Protein AF-A0AAQ3WD43-F1 (afdb_monomer)

Organism: NCBI:txid547442

Radius of gyration: 18.16 Å; Cα contacts (8 Å, |Δi|>4): 98; chains: 1; bounding box: 43×36×45 Å

Foldseek 3Di:
DWADPPCVVLVVVLVVCPVPDDPVSVVSVVVVVVVCVVPVPDTQDADPPDAADAAEDDPDPDVVPPPPPPRHHDDDDDDDDDPDDDPDPLRVSLVSQVVSVVVVVVVCVVVVHDDDDHDYDDPDPSNVVVVVDPPCVVVPPDDD

Structure (mmCIF, N/CA/C/O backbone):
data_AF-A0AAQ3WD43-F1
#
_entry.id   AF-A0AAQ3WD43-F1
#
loop_
_atom_site.group_PDB
_atom_site.id
_atom_site.type_symbol
_atom_site.label_atom_id
_atom_site.label_alt_id
_atom_site.label_comp_id
_atom_site.label_asym_id
_atom_site.label_entity_id
_atom_site.label_seq_id
_atom_site.pdbx_PDB_ins_code
_atom_site.Cartn_x
_atom_site.Cartn_y
_atom_site.Cartn_z
_atom_site.occupancy
_atom_site.B_iso_or_equiv
_atom_site.auth_seq_id
_atom_site.auth_comp_id
_atom_site.auth_asym_id
_atom_site.auth_atom_id
_atom_site.pdbx_PDB_model_num
ATOM 1 N N . MET A 1 1 ? -14.811 5.129 -11.386 1.00 48.34 1 MET A N 1
ATOM 2 C CA . MET A 1 1 ? -14.641 4.348 -10.138 1.00 48.34 1 MET A CA 1
ATOM 3 C C . MET A 1 1 ? -13.398 4.881 -9.442 1.00 48.34 1 MET A C 1
ATOM 5 O O . MET A 1 1 ? -12.431 5.139 -10.147 1.00 48.34 1 MET A O 1
ATOM 9 N N . ALA A 1 2 ? -13.436 5.137 -8.132 1.00 58.06 2 ALA A N 1
ATOM 10 C CA . ALA A 1 2 ? -12.303 5.700 -7.394 1.00 58.06 2 ALA A CA 1
ATOM 11 C C . ALA A 1 2 ? -11.869 4.747 -6.273 1.00 58.06 2 ALA A C 1
ATOM 13 O O . ALA A 1 2 ? -12.718 4.188 -5.577 1.00 58.06 2 ALA A O 1
ATOM 14 N N . THR A 1 3 ? -10.563 4.545 -6.104 1.00 72.38 3 THR A N 1
ATOM 15 C CA . THR A 1 3 ? -10.002 3.697 -5.039 1.00 72.38 3 THR A CA 1
ATOM 16 C C . THR A 1 3 ? -9.426 4.561 -3.916 1.00 72.38 3 THR A C 1
ATOM 18 O O . THR A 1 3 ? -8.701 5.520 -4.175 1.00 72.38 3 THR A O 1
ATOM 21 N N . ARG A 1 4 ? -9.737 4.211 -2.661 1.00 78.81 4 ARG A N 1
ATOM 22 C CA . ARG A 1 4 ? -9.308 4.916 -1.438 1.00 78.81 4 ARG A CA 1
ATOM 23 C C . ARG A 1 4 ? -8.124 4.231 -0.758 1.00 78.81 4 ARG A C 1
ATOM 25 O O . ARG A 1 4 ? -8.286 3.550 0.255 1.00 78.81 4 ARG A O 1
ATOM 32 N N . THR A 1 5 ? -6.935 4.377 -1.336 1.00 76.12 5 THR A N 1
ATOM 33 C CA . THR A 1 5 ? -5.702 3.738 -0.833 1.00 76.12 5 THR A CA 1
ATOM 34 C C . THR A 1 5 ? -5.276 4.250 0.549 1.00 76.12 5 THR A C 1
ATOM 36 O O . THR A 1 5 ? -4.642 3.532 1.313 1.00 76.12 5 THR A O 1
ATOM 39 N N . ASP A 1 6 ? -5.667 5.473 0.897 1.00 79.38 6 ASP A N 1
ATOM 40 C CA . ASP A 1 6 ? -5.385 6.179 2.150 1.00 79.38 6 ASP A CA 1
ATOM 41 C C . ASP A 1 6 ? -5.979 5.508 3.404 1.00 79.38 6 ASP A C 1
ATOM 43 O O . ASP A 1 6 ? -5.342 5.493 4.455 1.00 79.38 6 ASP A O 1
ATOM 47 N N . ILE A 1 7 ? -7.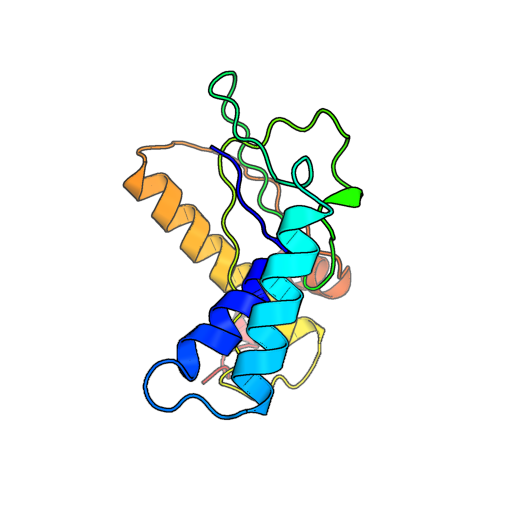162 4.893 3.301 1.00 86.38 7 ILE A N 1
ATOM 48 C CA . ILE A 1 7 ? -7.825 4.203 4.431 1.00 86.38 7 ILE A CA 1
ATOM 49 C C . ILE A 1 7 ? -7.781 2.685 4.328 1.00 86.38 7 ILE A C 1
ATOM 51 O O . ILE A 1 7 ? -8.229 1.973 5.226 1.00 86.38 7 ILE A O 1
ATOM 55 N N . GLN A 1 8 ? -7.289 2.160 3.218 1.00 82.88 8 GLN A N 1
ATOM 56 C CA . GLN A 1 8 ? -7.545 0.780 2.853 1.00 82.88 8 GLN A CA 1
ATOM 57 C C . GLN A 1 8 ? -6.764 -0.218 3.726 1.00 82.88 8 GLN A C 1
ATOM 59 O O . GLN A 1 8 ? -7.283 -1.295 4.005 1.00 82.88 8 GLN A O 1
ATOM 64 N N . PHE A 1 9 ? -5.622 0.164 4.314 1.00 82.75 9 PHE A N 1
ATOM 65 C CA . PHE A 1 9 ? -5.025 -0.604 5.420 1.00 82.75 9 PHE A CA 1
ATOM 66 C C . PHE A 1 9 ? -5.944 -0.670 6.651 1.00 82.75 9 PHE A C 1
ATOM 68 O O . PHE A 1 9 ? -6.181 -1.754 7.183 1.00 82.75 9 PHE A O 1
ATOM 75 N N . ALA A 1 10 ? -6.489 0.470 7.091 1.00 87.06 10 ALA A N 1
ATOM 76 C CA . ALA A 1 10 ? -7.364 0.539 8.261 1.00 87.06 10 ALA A CA 1
ATOM 77 C C . ALA A 1 10 ? -8.653 -0.274 8.052 1.00 87.06 10 ALA A C 1
ATOM 79 O O . ALA A 1 10 ? -9.076 -1.001 8.952 1.00 87.06 10 ALA A O 1
ATOM 80 N N . VAL A 1 11 ? -9.230 -0.217 6.848 1.00 88.81 11 VAL A N 1
ATOM 81 C CA . VAL A 1 11 ? -10.390 -1.027 6.449 1.00 88.81 11 VAL A CA 1
ATOM 82 C C . VAL A 1 11 ? -10.049 -2.518 6.476 1.00 88.81 11 VAL A C 1
ATOM 84 O O . VAL A 1 11 ? -10.748 -3.283 7.140 1.00 88.81 11 VAL A O 1
ATOM 87 N N . CYS A 1 12 ? -8.955 -2.939 5.829 1.00 86.12 12 CYS A N 1
ATOM 88 C CA . CYS A 1 12 ? -8.528 -4.342 5.834 1.00 86.12 12 CYS A CA 1
ATOM 89 C C . CYS A 1 12 ? -8.229 -4.853 7.248 1.00 86.12 12 CYS A C 1
ATOM 91 O O . CYS A 1 12 ? -8.547 -5.997 7.567 1.00 86.12 12 CYS A O 1
ATOM 93 N N . LEU A 1 13 ? -7.633 -4.023 8.107 1.00 87.06 13 LEU A N 1
ATOM 94 C CA . LEU A 1 13 ? -7.366 -4.380 9.495 1.00 87.06 13 LEU A CA 1
ATOM 95 C C . LEU A 1 13 ? -8.669 -4.570 10.278 1.00 87.06 13 LEU A C 1
ATOM 97 O O . LEU A 1 13 ? -8.796 -5.564 10.987 1.00 87.06 13 LEU A O 1
ATOM 101 N N . CYS A 1 14 ? -9.640 -3.665 10.128 1.00 88.69 14 CYS A N 1
ATOM 102 C CA . CYS A 1 14 ? -10.942 -3.783 10.788 1.00 88.69 14 CYS A CA 1
ATOM 103 C C . CYS A 1 14 ? -11.722 -5.015 10.307 1.00 88.69 14 CYS A C 1
ATOM 105 O O . CYS A 1 14 ? -12.324 -5.706 11.127 1.00 88.69 14 CYS A O 1
ATOM 107 N N . ALA A 1 15 ? -11.656 -5.336 9.010 1.00 87.31 15 ALA A N 1
ATOM 108 C CA . ALA A 1 15 ? -12.332 -6.496 8.425 1.00 87.31 15 ALA A CA 1
ATOM 109 C C . ALA A 1 15 ? -11.896 -7.830 9.059 1.00 87.31 15 ALA A C 1
ATOM 111 O O . ALA A 1 15 ? -12.712 -8.734 9.215 1.00 87.31 15 ALA A O 1
ATOM 112 N N . ARG A 1 16 ? -10.640 -7.944 9.520 1.00 88.19 16 ARG A N 1
ATOM 113 C CA . ARG A 1 16 ? -10.149 -9.148 10.224 1.00 88.19 16 ARG A CA 1
ATOM 114 C C . ARG A 1 16 ? -10.903 -9.441 11.521 1.00 88.19 16 ARG A C 1
ATOM 116 O O . ARG A 1 16 ? -10.937 -10.586 11.954 1.00 88.19 16 ARG A O 1
ATOM 123 N N . TYR A 1 17 ? -11.505 -8.423 12.131 1.00 85.56 17 TYR A N 1
ATOM 124 C CA . TYR A 1 17 ? -12.240 -8.538 13.389 1.00 85.56 17 TYR A CA 1
ATOM 125 C C . TYR A 1 17 ? -13.761 -8.564 13.187 1.00 85.56 17 TYR A C 1
ATOM 127 O O . TYR A 1 17 ? -14.497 -8.454 14.163 1.00 85.56 17 TYR A O 1
ATOM 135 N N . GLN A 1 18 ? -14.247 -8.737 11.951 1.00 82.25 18 GLN A N 1
ATOM 136 C CA . GLN A 1 18 ? -15.681 -8.761 11.638 1.00 82.25 18 GLN A CA 1
ATOM 137 C C . GLN A 1 18 ? -16.438 -9.866 12.393 1.00 82.25 18 GLN A C 1
ATOM 139 O O . GLN A 1 18 ? -17.573 -9.648 12.804 1.00 82.25 18 GLN A O 1
ATOM 144 N N . ALA A 1 19 ? -15.803 -11.021 12.624 1.00 82.38 19 ALA A N 1
ATOM 145 C CA . ALA A 1 19 ? -16.407 -12.135 13.360 1.00 82.38 19 ALA A CA 1
ATOM 146 C C . ALA A 1 19 ? -16.521 -11.886 14.879 1.00 82.38 19 ALA A C 1
ATOM 148 O O . ALA A 1 19 ? -17.342 -12.510 15.541 1.00 82.38 19 ALA A O 1
ATOM 149 N N . SER A 1 20 ? -15.708 -10.985 15.443 1.00 83.06 20 SER A N 1
ATOM 150 C CA . SER A 1 20 ? -15.694 -10.673 16.878 1.00 83.06 20 SER A CA 1
ATOM 151 C C . SER A 1 20 ? -15.304 -9.209 17.103 1.00 83.06 20 SER A C 1
ATOM 153 O O . SER A 1 20 ? -14.182 -8.885 17.512 1.00 83.06 20 SER A O 1
ATOM 155 N N . LEU A 1 21 ? -16.251 -8.311 16.841 1.00 79.94 21 LEU A N 1
ATOM 156 C CA . LEU A 1 21 ? -16.071 -6.869 16.989 1.00 79.94 21 LEU A CA 1
ATOM 157 C C . LEU A 1 21 ? -15.962 -6.469 18.469 1.00 79.94 21 LEU A C 1
ATOM 159 O O . LEU A 1 21 ? -16.889 -6.638 19.254 1.00 79.94 21 LEU A O 1
ATOM 163 N N . LYS A 1 22 ? -14.825 -5.876 18.838 1.00 88.31 22 LYS A N 1
ATOM 164 C CA . LYS A 1 22 ? -14.611 -5.217 20.136 1.00 88.31 22 LYS A CA 1
ATOM 165 C C . LYS A 1 22 ? -15.004 -3.741 20.055 1.00 88.31 22 LYS A C 1
ATOM 167 O O . LYS A 1 22 ? -15.027 -3.147 18.975 1.00 88.31 22 LYS A O 1
ATOM 172 N N . THR A 1 23 ? -15.236 -3.119 21.209 1.00 86.62 23 THR A N 1
ATOM 173 C CA . THR A 1 23 ? -15.551 -1.682 21.319 1.00 86.62 23 THR A CA 1
ATOM 174 C C . THR A 1 23 ? -14.502 -0.789 20.647 1.00 86.62 23 THR A C 1
ATOM 176 O O . THR A 1 23 ? -14.866 0.185 19.987 1.00 86.62 23 THR A O 1
ATOM 179 N N . SER A 1 24 ? -13.219 -1.157 20.722 1.00 88.38 24 SER A N 1
ATOM 180 C CA . SER A 1 24 ? -12.118 -0.470 20.032 1.00 88.38 24 SER A CA 1
ATOM 181 C C . SER A 1 24 ? -12.239 -0.525 18.502 1.00 88.38 24 SER A C 1
ATOM 183 O O . SER A 1 24 ? -12.085 0.496 17.834 1.00 88.38 24 SER A O 1
ATOM 185 N N . HIS A 1 25 ? -12.589 -1.681 17.929 1.00 88.69 25 HIS A N 1
ATOM 186 C CA . HIS A 1 25 ? -12.801 -1.829 16.483 1.00 88.69 25 HIS A CA 1
ATOM 187 C C . HIS A 1 25 ? -14.009 -1.015 16.006 1.00 88.69 25 HIS A C 1
ATOM 189 O O . HIS A 1 25 ? -13.939 -0.353 14.973 1.00 88.69 25 HIS A O 1
ATOM 195 N N . TYR A 1 26 ? -15.089 -0.976 16.792 1.00 87.50 26 TYR A N 1
ATOM 196 C CA . TYR A 1 26 ? -16.255 -0.144 16.484 1.00 87.50 26 TYR A CA 1
ATOM 197 C C . TYR A 1 26 ? -15.923 1.358 16.463 1.00 87.50 26 TYR A C 1
ATOM 199 O O . TYR A 1 26 ? -16.403 2.100 15.603 1.00 87.50 26 TYR A O 1
ATOM 207 N N . GLN A 1 27 ? -15.077 1.826 17.384 1.00 92.19 27 GLN A N 1
ATOM 208 C CA . GLN A 1 27 ? -14.587 3.207 17.372 1.00 92.19 27 GLN A CA 1
ATOM 209 C C . GLN A 1 27 ? -13.725 3.500 16.137 1.00 92.19 27 GLN A C 1
ATOM 211 O O . GLN A 1 27 ? -13.928 4.535 15.500 1.00 92.19 27 GLN A O 1
ATOM 216 N N . ALA A 1 28 ? -12.833 2.579 15.756 1.00 91.38 28 ALA A N 1
ATOM 217 C CA . ALA A 1 28 ? -12.015 2.710 14.551 1.00 91.38 28 ALA A CA 1
ATOM 218 C C . ALA A 1 28 ? -12.877 2.805 13.279 1.00 91.38 28 ALA A C 1
ATOM 220 O O . ALA A 1 28 ? -12.685 3.708 12.468 1.00 91.38 28 ALA A O 1
ATOM 221 N N . VAL A 1 29 ? -13.896 1.951 13.145 1.00 91.94 29 VAL A N 1
ATOM 222 C CA . VAL A 1 29 ? -14.838 1.986 12.013 1.00 91.94 29 VAL A CA 1
ATOM 223 C C . VAL A 1 29 ? -15.609 3.310 11.962 1.00 91.94 29 VAL A C 1
ATOM 225 O O . VAL A 1 29 ? -15.721 3.922 10.901 1.00 91.94 29 VAL A O 1
ATOM 228 N N . LYS A 1 30 ? -16.080 3.822 13.108 1.00 93.88 30 LYS A N 1
ATOM 229 C CA . LYS A 1 30 ? -16.714 5.152 13.169 1.00 93.88 30 LYS A CA 1
ATOM 230 C C . LYS A 1 30 ? -15.769 6.267 12.726 1.00 93.88 30 LYS A C 1
ATOM 232 O O . LYS A 1 30 ? -16.215 7.212 12.076 1.00 93.88 30 LYS A O 1
ATOM 237 N N . HIS A 1 31 ? -14.487 6.167 13.063 1.00 94.25 31 HIS A N 1
ATOM 238 C CA . HIS A 1 31 ? -13.484 7.126 12.615 1.00 94.25 31 HIS A CA 1
ATOM 239 C C . HIS A 1 31 ? -13.301 7.076 11.091 1.00 94.25 31 HIS A C 1
ATOM 241 O O . HIS A 1 31 ? -13.342 8.124 10.451 1.00 94.25 31 HIS A O 1
ATOM 247 N N . ILE A 1 32 ? -13.223 5.874 10.503 1.00 93.25 32 ILE A N 1
ATOM 248 C CA . ILE A 1 32 ? -13.157 5.680 9.043 1.00 93.25 32 ILE A CA 1
ATOM 249 C C . ILE A 1 32 ? -14.367 6.331 8.354 1.00 93.25 32 ILE A C 1
ATOM 251 O O . ILE A 1 32 ? -14.193 7.090 7.404 1.00 93.25 32 ILE A O 1
ATOM 255 N N . PHE A 1 33 ? -15.588 6.115 8.856 1.00 92.81 33 PHE A N 1
ATOM 256 C CA . PHE A 1 33 ? -16.787 6.727 8.268 1.00 92.81 33 PHE A CA 1
ATOM 257 C C . PHE A 1 33 ? -16.813 8.255 8.380 1.00 92.81 33 PHE A C 1
ATOM 259 O O . PHE A 1 33 ? -17.190 8.934 7.425 1.00 92.81 33 PHE A O 1
ATOM 266 N N . ARG A 1 34 ? -16.399 8.822 9.521 1.00 95.38 34 ARG A N 1
ATOM 267 C CA . ARG A 1 34 ? -16.294 10.285 9.677 1.00 95.38 34 ARG A CA 1
ATOM 268 C C . ARG A 1 34 ? -15.271 10.875 8.716 1.00 95.38 34 ARG A C 1
ATOM 270 O O . ARG A 1 34 ? -15.540 11.902 8.104 1.00 95.38 34 ARG A O 1
ATOM 277 N N . TYR A 1 35 ? -14.134 10.206 8.570 1.00 92.88 35 TYR A N 1
ATOM 278 C CA . TYR A 1 35 ? -13.090 10.615 7.649 1.00 92.88 35 TYR A CA 1
ATOM 279 C C . TYR A 1 35 ? -13.573 10.578 6.192 1.00 92.88 35 TYR A C 1
ATOM 281 O O . TYR A 1 35 ? -13.403 11.562 5.476 1.00 92.88 35 TYR A O 1
ATOM 289 N N . LEU A 1 36 ? -14.270 9.512 5.778 1.00 90.31 36 LEU A N 1
ATOM 290 C CA . LEU A 1 36 ? -14.901 9.419 4.455 1.00 90.31 36 LEU A CA 1
ATOM 291 C C . LEU A 1 36 ? -15.898 10.556 4.205 1.00 90.31 36 LEU A C 1
ATOM 293 O O . LEU A 1 36 ? -15.865 11.173 3.144 1.00 90.31 36 LEU A O 1
ATOM 297 N N . LYS A 1 37 ? -16.739 10.881 5.197 1.00 91.81 37 LYS A N 1
ATOM 298 C CA . LYS A 1 37 ? -17.702 11.990 5.104 1.00 91.81 37 LYS A CA 1
ATOM 299 C C . LYS A 1 37 ? -17.016 13.343 4.880 1.00 91.81 37 LYS A C 1
ATOM 301 O O . LYS A 1 37 ? -17.572 14.192 4.194 1.00 91.81 37 LYS A O 1
ATOM 306 N N . PHE A 1 38 ? -15.839 13.547 5.469 1.00 91.75 38 PHE A N 1
ATOM 307 C CA . PHE A 1 38 ? -15.101 14.809 5.383 1.00 91.75 38 PHE A CA 1
ATOM 308 C C . PHE A 1 38 ? -14.150 14.883 4.177 1.00 91.75 38 PHE A C 1
ATOM 310 O O . PHE A 1 38 ? -13.659 15.957 3.852 1.00 91.75 38 PHE A O 1
ATOM 317 N N . THR A 1 39 ? -13.886 13.756 3.509 1.00 89.31 39 THR A N 1
ATOM 318 C CA . THR A 1 39 ? -12.953 13.666 2.373 1.00 89.31 39 THR A CA 1
ATOM 319 C C . THR A 1 39 ? -13.591 12.999 1.144 1.00 89.31 39 THR A C 1
ATOM 321 O O . THR A 1 39 ? -13.038 12.027 0.628 1.00 89.31 39 THR A O 1
ATOM 324 N N . PRO A 1 40 ? -14.753 13.468 0.650 1.00 83.12 40 PRO A N 1
ATOM 325 C CA . PRO A 1 40 ? -15.456 12.805 -0.453 1.00 83.12 40 PRO A CA 1
ATOM 326 C C . PRO A 1 40 ? -14.692 12.868 -1.784 1.00 83.12 40 PRO A C 1
ATOM 328 O O . PRO A 1 40 ? -14.815 11.961 -2.600 1.00 83.12 40 PRO A O 1
ATOM 331 N N . GLU A 1 41 ? -13.880 13.906 -1.989 1.00 82.06 41 GLU A N 1
ATOM 332 C CA . GLU A 1 41 ? -13.129 14.120 -3.235 1.00 82.06 41 GLU A CA 1
ATOM 333 C C . GLU A 1 41 ? -11.766 13.416 -3.258 1.00 82.06 41 GLU A C 1
ATOM 335 O O . GLU A 1 41 ? -11.129 13.303 -4.306 1.00 82.06 41 GLU A O 1
ATOM 340 N N . LEU A 1 42 ? -11.311 12.916 -2.106 1.00 77.06 42 LEU A N 1
ATOM 341 C CA . LEU A 1 42 ? -10.044 12.208 -2.015 1.00 77.06 42 LEU A CA 1
ATOM 342 C C . LEU A 1 42 ? -10.210 10.808 -2.611 1.00 77.06 42 LEU A C 1
ATOM 344 O O . LEU A 1 42 ? -11.078 10.054 -2.179 1.00 77.06 42 LEU A O 1
ATOM 348 N N . GLY A 1 43 ? -9.377 10.445 -3.582 1.00 70.69 43 GLY A N 1
ATOM 349 C CA . GLY A 1 43 ? -9.380 9.118 -4.191 1.00 70.69 43 GLY A CA 1
ATOM 350 C C . GLY A 1 43 ? -8.519 9.052 -5.447 1.00 70.69 43 GLY A C 1
ATOM 351 O O . GLY A 1 43 ? -8.230 10.068 -6.076 1.00 70.69 43 GLY A O 1
ATOM 352 N N . VAL A 1 44 ? -8.100 7.841 -5.810 1.00 68.50 44 VAL A N 1
ATOM 353 C CA . VAL A 1 44 ? -7.400 7.583 -7.071 1.00 68.50 44 VAL A CA 1
ATOM 354 C C . VAL A 1 44 ? -8.435 7.324 -8.158 1.00 68.50 44 VAL A C 1
ATOM 356 O O . VAL A 1 44 ? -9.224 6.385 -8.043 1.00 68.50 44 VAL A O 1
ATOM 359 N N . TRP A 1 45 ? -8.431 8.152 -9.200 1.00 67.81 45 TRP A N 1
ATOM 360 C CA . TRP A 1 45 ? -9.382 8.091 -10.309 1.00 67.81 45 TRP A CA 1
ATOM 361 C C . TRP A 1 45 ? -8.783 7.346 -11.504 1.00 67.81 45 TRP A C 1
ATOM 363 O O . TRP A 1 45 ? -7.725 7.724 -12.007 1.00 67.81 45 TRP A O 1
ATOM 373 N N . TYR A 1 46 ? -9.481 6.316 -11.984 1.00 60.12 46 TYR A N 1
ATOM 374 C CA . TYR A 1 46 ? -9.093 5.603 -13.205 1.00 60.12 46 TYR A CA 1
ATOM 375 C C . TYR A 1 46 ? -9.675 6.291 -14.440 1.00 60.12 46 TYR A C 1
ATOM 377 O O . TYR A 1 46 ? -10.865 6.606 -14.480 1.00 60.12 46 TYR A O 1
ATOM 385 N N . SER A 1 47 ? -8.840 6.480 -15.461 1.00 60.34 47 SER A N 1
ATOM 386 C CA . SER A 1 47 ? -9.234 7.002 -16.772 1.00 60.34 47 SER A CA 1
ATOM 387 C C . SER A 1 47 ? -9.124 5.907 -17.831 1.00 60.34 47 SER A C 1
ATOM 389 O O . SER A 1 47 ? -8.119 5.198 -17.869 1.00 60.34 47 SER A O 1
ATOM 391 N N . SER A 1 48 ? -10.128 5.800 -18.707 1.00 59.16 48 SER A N 1
ATOM 392 C CA . SER A 1 48 ? -10.130 4.872 -19.850 1.00 59.16 48 SER A CA 1
ATOM 393 C C . SER A 1 48 ? -9.206 5.316 -20.989 1.00 59.16 48 SER A C 1
ATOM 395 O O . SER A 1 48 ? -8.789 4.497 -21.803 1.00 59.16 48 SER A O 1
ATOM 397 N N . GLU A 1 49 ? -8.863 6.604 -21.051 1.00 54.25 49 GLU A N 1
ATOM 398 C CA . GLU A 1 49 ? -7.976 7.143 -22.082 1.00 54.25 49 GLU A CA 1
ATOM 399 C C . GLU A 1 49 ? -6.506 6.888 -21.736 1.00 54.25 49 GLU A C 1
ATOM 401 O O . GLU A 1 49 ? -5.987 7.457 -20.774 1.00 54.25 49 GLU A O 1
ATOM 406 N N . GLY A 1 50 ? -5.844 6.058 -22.549 1.00 54.56 50 GLY A N 1
ATOM 407 C CA . GLY A 1 50 ? -4.400 5.823 -22.515 1.00 54.56 50 GLY A CA 1
ATOM 408 C C . GLY A 1 50 ? -3.943 4.975 -21.329 1.00 54.56 50 GLY A C 1
ATOM 409 O O . GLY A 1 50 ? -3.698 5.491 -20.243 1.00 54.56 50 GLY A O 1
ATOM 410 N N . PHE A 1 51 ? -3.761 3.671 -21.550 1.00 52.25 51 PHE A N 1
ATOM 411 C CA . PHE A 1 51 ? -3.230 2.763 -20.535 1.00 52.25 51 PHE A CA 1
ATOM 412 C C . PHE A 1 51 ? -1.750 3.062 -20.251 1.00 52.25 51 PHE A C 1
ATOM 414 O O . PHE A 1 51 ? -0.873 2.711 -21.042 1.00 52.25 51 PHE A O 1
ATOM 421 N N . ARG A 1 52 ? -1.450 3.701 -19.115 1.00 54.75 52 ARG A N 1
ATOM 422 C CA . ARG A 1 52 ? -0.077 3.806 -18.591 1.00 54.75 52 ARG A CA 1
ATOM 423 C C . ARG A 1 52 ? 0.041 2.988 -17.314 1.00 54.75 52 ARG A C 1
ATOM 425 O O . ARG A 1 52 ? -0.474 3.366 -16.265 1.00 54.75 52 ARG A O 1
ATOM 432 N N . MET A 1 53 ? 0.747 1.866 -17.426 1.00 55.44 53 MET A N 1
ATOM 433 C CA . MET A 1 53 ? 1.129 1.032 -16.292 1.00 55.44 53 MET A CA 1
ATOM 434 C C . MET A 1 53 ? 2.321 1.684 -15.595 1.00 55.44 53 MET A C 1
ATOM 436 O O . MET A 1 53 ? 3.443 1.657 -16.103 1.00 55.44 53 MET A O 1
ATOM 440 N N . LEU A 1 54 ? 2.068 2.327 -14.458 1.00 55.44 54 LEU A N 1
ATOM 441 C CA . LEU A 1 54 ? 3.124 2.801 -13.576 1.00 55.44 54 LEU A CA 1
ATOM 442 C C . LEU A 1 54 ? 3.139 1.907 -12.343 1.00 55.44 54 LEU A C 1
ATOM 444 O O . LEU A 1 54 ? 2.229 1.968 -11.518 1.00 55.44 54 LEU A O 1
ATOM 448 N N . THR A 1 55 ? 4.177 1.088 -12.220 1.00 54.41 55 THR A N 1
ATOM 449 C CA . THR A 1 55 ? 4.351 0.219 -11.060 1.00 54.41 55 THR A CA 1
ATOM 450 C C . THR A 1 55 ? 5.150 0.971 -10.005 1.00 54.41 55 THR A C 1
ATOM 452 O O . THR A 1 55 ? 6.377 1.069 -10.071 1.00 54.41 55 THR A O 1
ATOM 455 N N . LEU A 1 56 ? 4.434 1.556 -9.047 1.00 54.66 56 LEU A N 1
ATOM 456 C CA . LEU A 1 56 ? 5.026 2.211 -7.886 1.00 54.66 56 LEU A CA 1
ATOM 457 C C . LEU A 1 56 ? 5.200 1.191 -6.764 1.00 54.66 56 LEU A C 1
ATOM 459 O O . LEU A 1 56 ? 4.220 0.709 -6.202 1.00 54.66 56 LEU A O 1
ATOM 463 N N . LEU A 1 57 ? 6.450 0.886 -6.429 1.00 53.72 57 LEU A N 1
ATOM 464 C CA . LEU A 1 57 ? 6.814 0.141 -5.235 1.00 53.72 57 LEU A CA 1
ATOM 465 C C . LEU A 1 57 ? 7.349 1.131 -4.216 1.00 53.72 57 LEU A C 1
ATOM 467 O O . LEU A 1 57 ? 8.490 1.567 -4.320 1.00 53.72 57 LEU A O 1
ATOM 471 N N . ALA A 1 58 ? 6.553 1.480 -3.214 1.00 48.16 58 ALA A N 1
ATOM 472 C CA . ALA A 1 58 ? 7.176 1.995 -2.007 1.00 48.16 58 ALA A CA 1
ATOM 473 C C . ALA A 1 58 ? 6.293 1.850 -0.781 1.00 48.16 58 ALA A C 1
ATOM 475 O O . ALA A 1 58 ? 5.113 2.214 -0.766 1.00 48.16 58 ALA A O 1
ATOM 476 N N . ALA A 1 59 ? 6.947 1.399 0.281 1.00 42.00 59 ALA A N 1
ATOM 477 C CA . ALA A 1 59 ? 6.535 1.562 1.658 1.00 42.00 59 ALA A CA 1
ATOM 478 C C . ALA A 1 59 ? 6.639 3.048 2.069 1.00 42.00 59 ALA A C 1
ATOM 480 O O . ALA A 1 59 ? 7.353 3.388 3.004 1.00 42.00 59 ALA A O 1
ATOM 481 N N . GLY A 1 60 ? 5.942 3.950 1.366 1.00 42.97 60 GLY A N 1
ATOM 482 C CA . GLY A 1 60 ? 5.950 5.376 1.713 1.00 42.97 60 GLY A CA 1
ATOM 483 C C . GLY A 1 60 ? 5.861 6.380 0.566 1.00 42.97 60 GLY A C 1
ATOM 484 O O . GLY A 1 60 ? 5.765 7.576 0.843 1.00 42.97 60 GLY A O 1
ATOM 485 N N . LEU A 1 61 ? 5.828 5.966 -0.708 1.00 42.44 61 LEU A N 1
ATOM 486 C CA . LEU A 1 61 ? 5.438 6.877 -1.793 1.00 42.44 61 LEU A CA 1
ATOM 487 C C . LEU A 1 61 ? 3.925 7.038 -1.755 1.00 42.44 61 LEU A C 1
ATOM 489 O O . LEU A 1 61 ? 3.165 6.391 -2.471 1.00 42.44 61 LEU A O 1
ATOM 493 N N . ILE A 1 62 ? 3.506 7.929 -0.863 1.00 41.91 62 ILE A N 1
ATOM 494 C CA . ILE A 1 62 ? 2.180 8.520 -0.862 1.00 41.91 62 ILE A CA 1
ATOM 495 C C . ILE A 1 62 ? 1.923 9.021 -2.287 1.00 41.91 62 ILE A C 1
ATOM 497 O O . ILE A 1 62 ? 2.788 9.666 -2.891 1.00 41.91 62 ILE A O 1
ATOM 501 N N . ALA A 1 63 ? 0.727 8.742 -2.805 1.00 44.72 63 ALA A N 1
ATOM 502 C CA . ALA A 1 63 ? 0.254 9.156 -4.127 1.00 44.72 63 ALA A CA 1
ATOM 503 C C . ALA A 1 63 ? 0.489 10.654 -4.449 1.00 44.72 63 ALA A C 1
ATOM 505 O O . ALA A 1 63 ? 0.463 11.049 -5.607 1.00 44.72 63 ALA A O 1
ATOM 506 N N . ASN A 1 64 ? 0.799 11.469 -3.438 1.00 41.03 64 ASN A N 1
ATOM 507 C CA . ASN A 1 64 ? 1.141 12.888 -3.498 1.00 41.03 64 ASN A CA 1
ATOM 508 C C . ASN A 1 64 ? 2.374 13.240 -4.353 1.00 41.03 64 ASN A C 1
ATOM 510 O O . ASN A 1 64 ? 2.540 14.409 -4.685 1.00 41.03 64 ASN A O 1
ATOM 514 N N . LYS A 1 65 ? 3.263 12.287 -4.684 1.00 44.16 65 LYS A N 1
ATOM 515 C CA . LYS A 1 65 ? 4.383 12.542 -5.619 1.00 44.16 65 LYS A CA 1
ATOM 516 C C . LYS A 1 65 ? 4.059 12.224 -7.078 1.00 44.16 65 LYS A C 1
ATOM 518 O O . LYS A 1 65 ? 4.887 12.495 -7.947 1.00 44.16 65 LYS A O 1
ATOM 523 N N . LEU A 1 66 ? 2.887 11.661 -7.368 1.00 49.84 66 LEU A N 1
ATOM 524 C CA . LEU A 1 66 ? 2.417 11.643 -8.744 1.00 49.84 66 LEU A CA 1
ATOM 525 C C . LEU A 1 66 ? 1.938 13.050 -9.107 1.00 49.84 66 LEU A C 1
ATOM 527 O O . LEU A 1 66 ? 1.260 13.681 -8.295 1.00 49.84 66 LEU A O 1
ATOM 531 N N . PRO A 1 67 ? 2.257 13.554 -10.310 1.00 42.16 67 PRO A N 1
ATOM 532 C CA . PRO A 1 67 ? 1.657 14.794 -10.767 1.00 42.16 67 PRO A CA 1
ATOM 533 C C . PRO A 1 67 ? 0.135 14.645 -10.715 1.00 42.16 67 PRO A C 1
ATOM 535 O O . PRO A 1 67 ? -0.396 13.587 -11.051 1.00 42.16 67 PRO A O 1
ATOM 538 N N . THR A 1 68 ? -0.567 15.712 -10.343 1.00 43.75 68 THR A N 1
ATOM 539 C CA . THR A 1 68 ? -2.036 15.795 -10.217 1.00 43.75 68 THR A CA 1
ATOM 540 C C . THR A 1 68 ? -2.785 15.385 -11.502 1.00 43.75 68 THR A C 1
ATOM 542 O O . THR A 1 68 ? -3.994 15.186 -11.488 1.00 43.75 68 THR A O 1
ATOM 545 N N . HIS A 1 69 ? -2.055 15.210 -12.611 1.00 42.25 69 HIS A N 1
ATOM 546 C CA . HIS A 1 69 ? -2.523 14.767 -13.926 1.00 42.25 69 HIS A CA 1
ATOM 547 C C . HIS A 1 69 ? -2.023 13.373 -14.351 1.00 42.25 69 HIS A C 1
ATOM 549 O O . HIS A 1 69 ? -2.207 12.981 -15.505 1.00 42.25 69 HIS A O 1
ATOM 555 N N . ALA A 1 70 ? -1.372 12.606 -13.472 1.00 44.56 70 ALA A N 1
ATOM 556 C CA . ALA A 1 70 ? -1.037 11.216 -13.756 1.00 44.56 70 ALA A CA 1
ATOM 557 C C . ALA A 1 70 ? -2.332 10.397 -13.816 1.00 44.56 70 ALA A C 1
ATOM 559 O O . ALA A 1 70 ? -2.858 9.947 -12.802 1.00 44.56 70 ALA A O 1
ATOM 560 N N . ARG A 1 71 ? -2.860 10.214 -15.028 1.00 48.50 71 ARG A N 1
ATOM 561 C CA . ARG A 1 71 ? -3.949 9.278 -15.317 1.00 48.50 71 ARG A CA 1
ATOM 562 C C . ARG A 1 71 ? -3.385 7.864 -15.158 1.00 48.50 71 ARG A C 1
ATOM 564 O O . ARG A 1 71 ? -2.692 7.375 -16.048 1.00 48.50 71 ARG A O 1
ATOM 571 N N . ILE A 1 72 ? -3.603 7.249 -13.994 1.00 53.91 72 ILE A N 1
ATOM 572 C CA . ILE A 1 72 ? -3.173 5.873 -13.718 1.00 53.91 72 ILE A CA 1
ATOM 573 C C . ILE A 1 72 ? -4.311 4.932 -14.108 1.00 53.91 72 ILE A C 1
ATOM 575 O O . ILE A 1 72 ? -5.431 5.059 -13.616 1.00 53.91 72 ILE A O 1
ATOM 579 N N . SER A 1 73 ? -4.035 3.998 -15.013 1.00 54.91 73 SER A N 1
ATOM 580 C CA . SER A 1 73 ? -5.062 3.107 -15.572 1.00 54.91 73 SER A CA 1
ATOM 581 C C . SER A 1 73 ? -5.137 1.760 -14.851 1.00 54.91 73 SER A C 1
ATOM 583 O O . SER A 1 73 ? -6.169 1.102 -14.904 1.00 54.91 73 SER A O 1
ATOM 585 N N . LEU A 1 74 ? -4.068 1.362 -14.151 1.00 60.91 74 LEU A N 1
ATOM 586 C CA . LEU A 1 74 ? -4.026 0.148 -13.338 1.00 60.91 74 LEU A CA 1
ATOM 587 C C . LEU A 1 74 ? -3.200 0.401 -12.077 1.00 60.91 74 LEU A C 1
ATOM 589 O O . LEU A 1 74 ? -2.010 0.702 -12.160 1.00 60.91 74 LEU A O 1
ATOM 593 N N . VAL A 1 75 ? -3.845 0.282 -10.918 1.00 62.66 75 VAL A N 1
ATOM 594 C CA . VAL A 1 75 ? -3.203 0.402 -9.607 1.00 62.66 75 VAL A CA 1
ATOM 595 C C . VAL A 1 75 ? -3.408 -0.908 -8.872 1.00 62.66 75 VAL A C 1
ATOM 597 O O . VAL A 1 75 ? -4.539 -1.334 -8.654 1.00 62.66 75 VAL A O 1
ATOM 600 N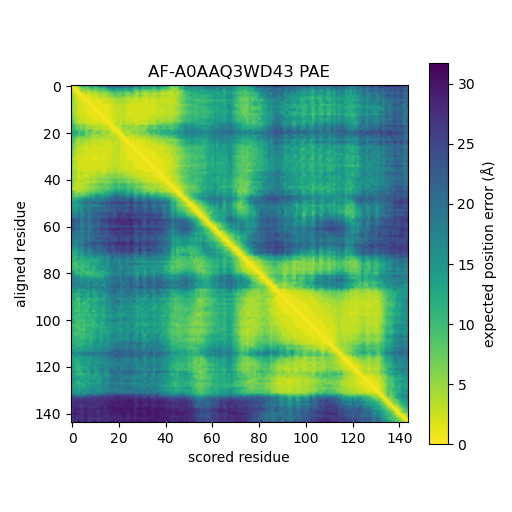 N . SER A 1 76 ? -2.303 -1.528 -8.477 1.00 66.75 76 SER A N 1
ATOM 601 C CA . SER A 1 76 ? -2.300 -2.650 -7.551 1.00 66.75 76 SER A CA 1
ATOM 602 C C . SER A 1 76 ? -1.466 -2.275 -6.341 1.00 66.75 76 SER A C 1
ATOM 604 O O . SER A 1 76 ? -0.380 -1.716 -6.484 1.00 66.75 76 SER A O 1
ATOM 606 N N . TRP A 1 77 ? -1.966 -2.586 -5.153 1.00 68.12 77 TRP A N 1
ATOM 607 C CA . TRP A 1 77 ? -1.208 -2.477 -3.917 1.00 68.12 77 TRP A CA 1
ATOM 608 C C . TRP A 1 77 ? -1.227 -3.844 -3.226 1.00 68.12 77 TRP A C 1
ATOM 610 O O . TRP A 1 77 ? -2.196 -4.602 -3.316 1.00 68.12 77 TRP A O 1
ATOM 620 N N . SER A 1 78 ? -0.185 -4.146 -2.462 1.00 65.50 78 SER A N 1
ATOM 621 C CA . SER A 1 78 ? -0.217 -5.236 -1.492 1.00 65.50 78 SER A CA 1
ATOM 622 C C . SER A 1 78 ? 0.502 -4.798 -0.220 1.00 65.50 78 SER A C 1
ATOM 624 O O . SER A 1 78 ? 1.497 -4.081 -0.260 1.00 65.50 78 SER A O 1
ATOM 626 N N . SER A 1 79 ? -0.046 -5.176 0.934 1.00 64.19 79 SER A N 1
ATOM 627 C CA . SER A 1 79 ? 0.599 -4.977 2.232 1.00 64.19 79 SER A CA 1
ATOM 628 C C . SER A 1 79 ? 0.626 -6.325 2.927 1.00 64.19 79 SER A C 1
ATOM 630 O O . SER A 1 79 ? -0.407 -6.840 3.364 1.00 64.19 79 SER A O 1
ATOM 632 N N . ARG A 1 80 ? 1.807 -6.940 2.957 1.00 64.19 80 ARG A N 1
ATOM 633 C CA . ARG A 1 80 ? 2.023 -8.260 3.543 1.00 64.19 80 ARG A CA 1
ATOM 634 C C . ARG A 1 80 ? 3.022 -8.124 4.681 1.00 64.19 80 ARG A C 1
ATOM 636 O O . ARG A 1 80 ? 4.065 -7.499 4.523 1.00 64.19 80 ARG A O 1
ATOM 643 N N . LYS A 1 81 ? 2.699 -8.716 5.833 1.00 63.88 81 LYS A N 1
ATOM 644 C CA . LYS A 1 81 ? 3.680 -8.901 6.905 1.00 63.88 81 LYS A CA 1
ATOM 645 C C . LYS A 1 81 ? 4.758 -9.846 6.369 1.00 63.88 81 LYS A C 1
ATOM 647 O O . LYS A 1 81 ? 4.403 -10.898 5.839 1.00 63.88 81 LYS A O 1
ATOM 652 N N . GLN A 1 82 ? 6.029 -9.460 6.460 1.00 60.50 82 GLN A N 1
ATOM 653 C CA . GLN A 1 82 ? 7.134 -10.321 6.036 1.00 60.50 82 GLN A CA 1
ATOM 654 C C . GLN A 1 82 ? 7.075 -11.643 6.812 1.00 60.50 82 GLN A C 1
ATOM 656 O O . GLN A 1 82 ? 6.882 -11.642 8.029 1.00 60.50 82 GLN A O 1
ATOM 661 N N . GLY A 1 83 ? 7.121 -12.753 6.071 1.00 57.78 83 GLY A N 1
ATOM 662 C CA . GLY A 1 83 ? 7.051 -14.109 6.623 1.00 57.78 83 GLY A CA 1
ATOM 663 C C . GLY A 1 83 ? 8.396 -14.608 7.144 1.00 57.78 83 G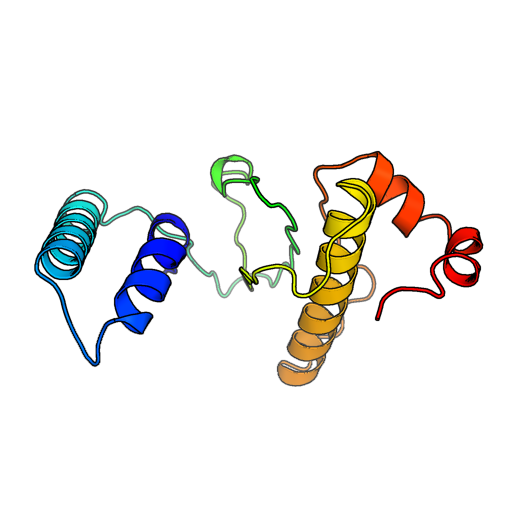LY A C 1
ATOM 664 O O . GLY A 1 83 ? 8.411 -15.411 8.070 1.00 57.78 83 GLY A O 1
ATOM 665 N N . CYS A 1 84 ? 9.497 -14.082 6.601 1.00 64.25 84 CYS A N 1
ATOM 666 C CA . CYS A 1 84 ? 10.856 -14.331 7.065 1.00 64.25 84 CYS A CA 1
ATOM 667 C C . CYS A 1 84 ? 11.442 -13.072 7.723 1.00 64.25 84 CYS A C 1
ATOM 669 O O . CYS A 1 84 ? 11.010 -11.943 7.461 1.00 64.25 84 CYS A O 1
ATOM 671 N N . VAL A 1 85 ? 12.419 -13.271 8.609 1.00 68.56 85 VAL A N 1
ATOM 672 C CA . VAL A 1 85 ? 13.204 -12.178 9.189 1.00 68.56 85 VAL A CA 1
ATOM 673 C C . VAL A 1 85 ? 14.231 -11.752 8.147 1.00 68.56 85 VAL A C 1
ATOM 675 O O . VAL A 1 85 ? 15.183 -12.479 7.889 1.00 68.56 85 VAL A O 1
ATOM 678 N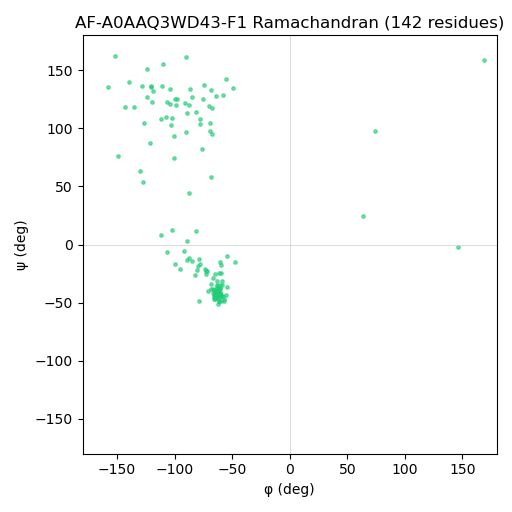 N . SER A 1 86 ? 14.031 -10.584 7.542 1.00 65.50 86 SER A N 1
ATOM 679 C CA . SER A 1 8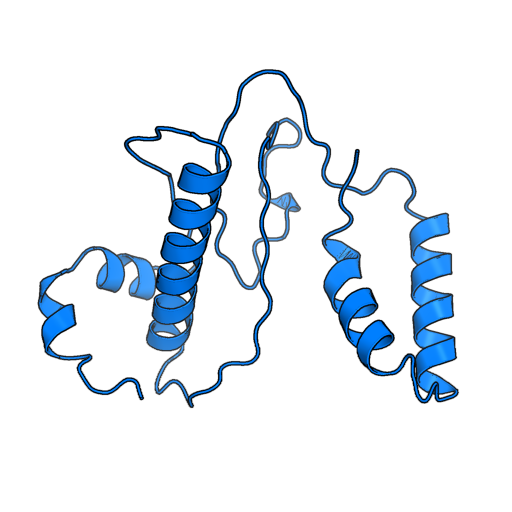6 ? 15.022 -9.997 6.643 1.00 65.50 86 SER A CA 1
ATOM 680 C C . SER A 1 86 ? 16.260 -9.566 7.430 1.00 65.50 86 SER A C 1
ATOM 682 O O . SER A 1 86 ? 16.131 -8.895 8.457 1.00 65.50 86 SER A O 1
ATOM 684 N N . LEU A 1 87 ? 17.458 -9.903 6.946 1.00 71.31 87 LEU A N 1
ATOM 685 C CA . LEU A 1 87 ? 18.720 -9.540 7.603 1.00 71.31 87 LEU A CA 1
ATOM 686 C C . LEU A 1 87 ? 19.112 -8.081 7.324 1.00 71.31 87 LEU A C 1
ATOM 688 O O . LEU A 1 87 ? 19.994 -7.530 7.982 1.00 71.31 87 LEU A O 1
ATOM 692 N N . SER A 1 88 ? 18.446 -7.432 6.363 1.00 77.19 88 SER A N 1
ATOM 693 C CA . SER A 1 88 ? 18.604 -6.005 6.071 1.00 77.19 88 SER A CA 1
ATOM 694 C C . SER A 1 88 ? 17.336 -5.380 5.481 1.00 77.19 88 SER A C 1
ATOM 696 O O . SER A 1 88 ? 16.465 -6.069 4.955 1.00 77.19 88 SER A O 1
ATOM 698 N N . THR A 1 89 ? 17.229 -4.052 5.509 1.00 76.75 89 THR A N 1
ATOM 699 C CA . THR A 1 89 ? 16.152 -3.322 4.811 1.00 76.75 89 THR A CA 1
ATOM 700 C C . THR A 1 89 ? 16.215 -3.510 3.294 1.00 76.75 89 THR A C 1
ATOM 702 O O . THR A 1 89 ? 15.184 -3.661 2.648 1.00 76.75 89 THR A O 1
ATOM 705 N N . THR A 1 90 ? 17.430 -3.589 2.743 1.00 79.06 90 THR A N 1
ATOM 706 C CA . THR A 1 90 ? 17.671 -3.782 1.303 1.00 79.06 90 THR A CA 1
ATOM 707 C C . THR A 1 90 ? 17.134 -5.131 0.818 1.00 79.06 90 THR A C 1
ATOM 709 O O . THR A 1 90 ? 16.506 -5.215 -0.232 1.00 79.06 90 THR A O 1
ATOM 712 N N . GLU A 1 91 ? 17.347 -6.198 1.588 1.00 76.88 91 GLU A N 1
ATOM 713 C CA . GLU A 1 91 ? 16.825 -7.534 1.273 1.00 76.88 91 GLU A CA 1
ATOM 714 C C . GLU A 1 91 ? 15.292 -7.573 1.341 1.00 76.88 91 GLU A C 1
ATOM 716 O O . GLU A 1 91 ? 14.633 -8.070 0.428 1.00 76.88 91 GLU A O 1
ATOM 721 N N . ALA A 1 92 ? 14.722 -6.960 2.378 1.00 78.81 92 ALA A N 1
ATOM 722 C CA . ALA A 1 92 ? 13.283 -6.831 2.563 1.00 78.81 92 ALA A CA 1
ATOM 723 C C . ALA A 1 92 ? 12.618 -6.134 1.368 1.00 78.81 92 ALA A C 1
ATOM 725 O O . ALA A 1 92 ? 11.617 -6.612 0.832 1.00 78.81 92 ALA A O 1
ATOM 726 N N . GLU A 1 93 ? 13.175 -5.006 0.935 1.00 78.81 93 GLU A N 1
ATOM 727 C CA . GLU A 1 93 ? 12.682 -4.262 -0.221 1.00 78.81 93 GLU A CA 1
ATOM 728 C C . GLU A 1 93 ? 12.902 -5.019 -1.528 1.00 78.81 93 GLU A C 1
ATOM 730 O O . GLU A 1 93 ? 12.019 -5.019 -2.381 1.00 78.81 93 GLU A O 1
ATOM 735 N N . TYR A 1 94 ? 14.028 -5.717 -1.685 1.00 80.69 94 TYR A N 1
ATOM 736 C CA . TYR A 1 94 ? 14.287 -6.547 -2.858 1.00 80.69 94 TYR A CA 1
ATOM 737 C C . TYR A 1 94 ? 13.236 -7.658 -3.025 1.00 80.69 94 TYR A C 1
ATOM 739 O O . TYR A 1 94 ? 12.698 -7.843 -4.119 1.00 80.69 94 TYR A O 1
ATOM 747 N N . ILE A 1 95 ? 12.872 -8.343 -1.935 1.00 79.50 95 ILE A N 1
ATOM 748 C CA . ILE A 1 95 ? 11.789 -9.341 -1.926 1.00 79.50 95 ILE A CA 1
ATOM 749 C C . ILE A 1 95 ? 10.458 -8.695 -2.338 1.00 79.50 95 ILE A C 1
ATOM 751 O O . ILE A 1 95 ? 9.705 -9.252 -3.141 1.00 79.50 95 ILE A O 1
ATOM 755 N N . VAL A 1 96 ? 10.170 -7.499 -1.819 1.00 77.06 96 VAL A N 1
ATOM 756 C CA . VAL A 1 96 ? 8.955 -6.742 -2.151 1.00 77.06 96 VAL A CA 1
ATOM 757 C C . VAL A 1 96 ? 8.929 -6.363 -3.641 1.00 77.06 96 VAL A C 1
ATOM 759 O O . VAL A 1 96 ? 7.904 -6.564 -4.299 1.00 77.06 96 VAL A O 1
ATOM 762 N N . VAL A 1 97 ? 10.057 -5.920 -4.207 1.00 77.94 97 VAL A N 1
ATOM 763 C CA . VAL A 1 97 ? 10.214 -5.642 -5.646 1.00 77.94 97 VAL A CA 1
ATOM 764 C C . VAL A 1 97 ? 9.954 -6.898 -6.481 1.00 77.94 97 VAL A C 1
ATOM 766 O O . VAL A 1 97 ? 9.153 -6.851 -7.416 1.00 77.94 97 VAL A O 1
ATOM 769 N N . ALA A 1 98 ? 10.556 -8.036 -6.127 1.00 81.31 98 ALA A N 1
ATOM 770 C CA . ALA A 1 98 ? 10.365 -9.303 -6.839 1.00 81.31 98 ALA A CA 1
ATOM 771 C C . ALA A 1 98 ? 8.902 -9.790 -6.803 1.00 81.31 98 ALA A C 1
ATOM 773 O O . ALA A 1 98 ? 8.344 -10.206 -7.827 1.00 81.31 98 ALA A O 1
ATOM 774 N N . SER A 1 99 ? 8.244 -9.681 -5.643 1.00 79.00 99 SER A 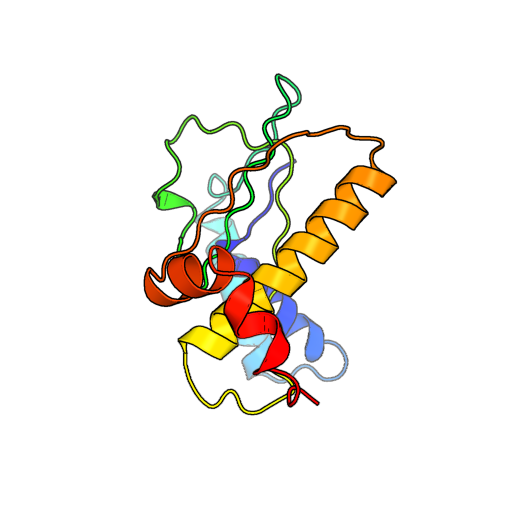N 1
ATOM 775 C CA . SER A 1 99 ? 6.823 -10.014 -5.494 1.00 79.00 99 SER A CA 1
ATOM 776 C C . SER A 1 99 ? 5.938 -9.128 -6.372 1.00 79.00 99 SER A C 1
ATOM 778 O O . SER A 1 99 ? 4.972 -9.611 -6.964 1.00 79.00 99 SER A O 1
ATOM 780 N N . CYS A 1 100 ? 6.254 -7.840 -6.474 1.00 77.44 100 CYS A N 1
ATOM 781 C CA . CYS A 1 100 ? 5.492 -6.913 -7.297 1.00 77.44 100 CYS A CA 1
ATOM 782 C C . CYS A 1 100 ? 5.693 -7.168 -8.795 1.00 77.44 100 CYS A C 1
ATOM 784 O O . CYS A 1 100 ? 4.706 -7.184 -9.525 1.00 77.44 100 CYS A O 1
ATOM 786 N N . CYS A 1 101 ? 6.913 -7.476 -9.250 1.00 78.88 101 CYS A N 1
ATOM 787 C CA . CYS A 1 101 ? 7.155 -7.922 -10.627 1.00 78.88 101 CYS A CA 1
ATOM 788 C C . CYS A 1 101 ? 6.305 -9.149 -10.987 1.00 78.88 101 CYS A C 1
ATOM 790 O O . CYS A 1 101 ? 5.693 -9.189 -12.051 1.00 78.88 101 CYS A O 1
ATOM 792 N N . SER A 1 102 ? 6.223 -10.126 -10.080 1.00 82.19 102 SER A N 1
ATOM 793 C CA . SER A 1 102 ? 5.414 -11.336 -10.285 1.00 82.19 102 SER A CA 1
ATOM 794 C C . SER A 1 102 ? 3.922 -11.009 -10.402 1.00 82.19 102 SER A C 1
ATOM 796 O O . SER A 1 102 ? 3.249 -11.466 -11.323 1.00 82.19 102 SER A O 1
ATOM 798 N N . GLN A 1 103 ? 3.409 -10.159 -9.507 1.00 80.06 103 GLN A N 1
ATOM 799 C CA . GLN A 1 103 ? 2.017 -9.707 -9.538 1.00 80.06 103 GLN A CA 1
ATOM 800 C C . GLN A 1 103 ? 1.692 -8.920 -10.816 1.00 80.06 103 GLN A C 1
ATOM 802 O O . GLN A 1 103 ? 0.610 -9.062 -11.382 1.00 80.06 103 GLN A O 1
ATOM 807 N N . LEU A 1 104 ? 2.641 -8.111 -11.283 1.00 76.38 104 LEU A N 1
ATOM 808 C CA . LEU A 1 104 ? 2.520 -7.308 -12.489 1.00 76.38 104 LEU A CA 1
ATOM 809 C C . LEU A 1 104 ? 2.417 -8.173 -13.746 1.00 76.38 104 LEU A C 1
ATOM 811 O O . LEU A 1 104 ? 1.527 -7.956 -14.563 1.00 76.38 104 LEU A O 1
ATOM 815 N N . LEU A 1 105 ? 3.296 -9.172 -13.871 1.00 79.00 105 LEU A N 1
ATOM 816 C CA . LEU A 1 105 ? 3.268 -10.143 -14.966 1.00 79.00 105 LEU A CA 1
ATOM 817 C C . LEU A 1 105 ? 1.959 -10.932 -14.976 1.00 79.00 105 LEU A C 1
ATOM 819 O O . LEU A 1 105 ? 1.371 -11.125 -16.039 1.00 79.00 105 LEU A O 1
ATOM 823 N N . TRP A 1 106 ? 1.478 -11.339 -13.798 1.00 81.00 106 TRP A N 1
ATOM 824 C CA . TRP A 1 106 ? 0.196 -12.025 -13.672 1.00 81.00 106 TRP A CA 1
ATOM 825 C C . TRP A 1 106 ? -0.966 -11.147 -14.152 1.00 81.00 106 TRP A C 1
ATOM 827 O O . TRP A 1 106 ? -1.733 -11.579 -15.006 1.00 81.00 106 TRP A O 1
ATOM 837 N N . MET A 1 107 ? -1.042 -9.888 -13.702 1.00 74.38 107 MET A N 1
ATOM 838 C CA . MET A 1 107 ? -2.066 -8.945 -14.172 1.00 74.38 107 MET A CA 1
ATOM 839 C C . MET A 1 107 ? -1.973 -8.697 -15.678 1.00 74.38 107 MET A C 1
ATOM 841 O O . MET A 1 107 ? -2.987 -8.670 -16.364 1.00 74.38 107 MET A O 1
ATOM 845 N N . MET A 1 108 ? -0.766 -8.535 -16.221 1.00 75.50 108 MET A N 1
ATOM 846 C CA . MET A 1 108 ? -0.594 -8.373 -17.664 1.00 75.50 108 MET A CA 1
ATOM 847 C C . MET A 1 108 ? -1.106 -9.578 -18.444 1.00 75.50 108 MET A C 1
ATOM 849 O O . MET A 1 108 ? -1.753 -9.395 -19.470 1.00 75.50 108 MET A O 1
ATOM 853 N N . SER A 1 109 ? -0.840 -10.790 -17.958 1.00 80.62 109 SER A N 1
ATOM 854 C CA . SER A 1 109 ? -1.356 -12.008 -18.576 1.00 80.62 109 SER A CA 1
ATOM 855 C C . SER A 1 109 ? -2.881 -12.073 -18.503 1.00 80.62 109 SER A C 1
ATOM 857 O O . SER A 1 109 ? -3.510 -12.390 -19.507 1.00 80.62 109 SER A O 1
ATOM 859 N N . ASP A 1 110 ? -3.467 -11.753 -17.348 1.00 80.75 110 ASP A N 1
ATOM 860 C CA . ASP A 1 110 ? -4.915 -11.830 -17.110 1.00 80.75 110 ASP A CA 1
ATOM 861 C C . ASP A 1 110 ? -5.694 -10.807 -17.957 1.00 80.75 110 ASP A C 1
ATOM 863 O O . ASP A 1 110 ? -6.729 -11.116 -18.542 1.00 80.75 110 ASP A O 1
ATOM 867 N N . PHE A 1 111 ? -5.138 -9.603 -18.123 1.00 74.94 111 PHE A N 1
ATOM 868 C CA . PHE A 1 111 ? -5.716 -8.545 -18.960 1.00 74.94 111 PHE A CA 1
ATOM 869 C C . PHE A 1 111 ? -5.256 -8.582 -20.430 1.00 74.94 111 PHE A C 1
ATOM 871 O O . PHE A 1 111 ? -5.613 -7.693 -21.203 1.00 74.94 111 PHE A O 1
ATOM 878 N N . GLY A 1 112 ? -4.444 -9.566 -20.840 1.00 76.25 112 GLY A N 1
ATOM 879 C CA . GLY A 1 112 ? -3.929 -9.677 -22.213 1.00 76.25 112 GLY A CA 1
ATOM 880 C C . GLY A 1 112 ? -3.015 -8.520 -22.652 1.00 76.25 112 GLY A C 1
ATOM 881 O O . GLY A 1 112 ? -2.889 -8.233 -23.844 1.00 76.25 112 GLY A O 1
ATOM 882 N N . LEU A 1 113 ? -2.374 -7.833 -21.704 1.00 72.81 113 LEU A N 1
ATOM 883 C CA . LEU A 1 113 ? -1.543 -6.656 -21.939 1.00 72.81 113 LEU A CA 1
ATOM 884 C C . LEU A 1 113 ? -0.114 -7.055 -22.323 1.00 72.81 113 LEU A C 1
ATOM 886 O O . LEU A 1 113 ? 0.581 -7.752 -21.586 1.00 72.81 113 LEU A O 1
ATOM 890 N N . ARG A 1 114 ? 0.377 -6.534 -23.451 1.00 67.88 114 ARG A N 1
ATOM 891 C CA . ARG A 1 114 ? 1.781 -6.673 -23.865 1.00 67.88 114 ARG A CA 1
ATOM 892 C C . ARG A 1 114 ? 2.526 -5.374 -23.577 1.00 67.88 114 ARG A C 1
ATOM 894 O O . ARG A 1 114 ? 2.306 -4.371 -24.247 1.00 67.88 114 ARG A O 1
ATOM 901 N N . CYS A 1 115 ? 3.413 -5.389 -22.587 1.00 66.12 115 CYS A N 1
ATOM 902 C CA . CYS A 1 115 ? 4.279 -4.258 -22.259 1.00 66.12 115 CYS A CA 1
ATOM 903 C C . CYS A 1 115 ? 5.741 -4.713 -22.297 1.00 66.12 115 CYS A C 1
ATOM 905 O O . CYS A 1 115 ? 6.086 -5.714 -21.677 1.00 66.12 115 CYS A O 1
ATOM 907 N N . GLY A 1 116 ? 6.589 -4.005 -23.049 1.00 67.44 116 GLY A N 1
ATOM 908 C CA . GLY A 1 116 ? 8.000 -4.375 -23.206 1.00 67.44 116 GLY A CA 1
ATOM 909 C C . GLY A 1 116 ? 8.868 -3.963 -22.017 1.00 67.44 116 GLY A C 1
ATOM 910 O O . GLY A 1 116 ? 9.638 -4.764 -21.498 1.00 67.44 116 GLY A O 1
ATOM 911 N N . ARG A 1 117 ? 8.748 -2.710 -21.564 1.00 65.50 117 ARG A N 1
ATOM 912 C CA . ARG A 1 117 ? 9.544 -2.178 -20.452 1.00 65.50 117 ARG A CA 1
ATOM 913 C C . ARG A 1 117 ? 8.649 -1.398 -19.509 1.00 65.50 117 ARG A C 1
ATOM 915 O O . ARG A 1 117 ? 8.075 -0.387 -19.905 1.00 65.50 117 ARG A O 1
ATOM 922 N N . ILE A 1 118 ? 8.564 -1.861 -18.268 1.00 69.00 118 ILE A N 1
ATOM 923 C CA . ILE A 1 118 ? 7.709 -1.247 -17.256 1.00 69.00 118 ILE A CA 1
ATOM 924 C C . ILE A 1 118 ? 8.603 -0.500 -16.269 1.00 69.00 118 ILE A C 1
ATOM 926 O O . ILE A 1 118 ? 9.516 -1.105 -15.700 1.00 69.00 118 ILE A O 1
ATOM 930 N N . PRO A 1 119 ? 8.405 0.815 -16.083 1.00 69.25 119 PRO A N 1
ATOM 931 C CA . PRO A 1 119 ? 9.150 1.560 -15.084 1.00 69.25 119 PRO A CA 1
ATOM 932 C C . PRO A 1 119 ? 8.743 1.088 -13.683 1.00 69.25 119 PRO A C 1
ATOM 934 O O . PRO A 1 119 ? 7.588 1.228 -13.283 1.00 69.25 119 PRO A O 1
ATOM 937 N N . LEU A 1 120 ? 9.714 0.542 -12.950 1.00 71.94 120 LEU A N 1
ATOM 938 C CA . LEU A 1 120 ? 9.615 0.231 -11.526 1.00 71.94 120 LEU A CA 1
ATOM 939 C C . LEU A 1 120 ? 10.290 1.358 -10.748 1.00 71.94 120 LEU A C 1
ATOM 941 O O . LEU A 1 120 ? 11.475 1.634 -10.949 1.00 71.94 120 LEU A O 1
ATOM 945 N N . LEU A 1 121 ? 9.530 2.019 -9.881 1.00 70.94 121 LEU A N 1
ATOM 946 C CA . LEU A 1 121 ? 10.053 3.032 -8.968 1.00 70.94 121 LEU A CA 1
ATOM 947 C C . LEU A 1 121 ? 10.244 2.398 -7.598 1.00 70.94 121 LEU A C 1
ATOM 949 O O . LEU A 1 121 ? 9.299 1.827 -7.068 1.00 70.94 121 LEU A O 1
ATOM 953 N N . VAL A 1 122 ? 11.462 2.507 -7.073 1.00 75.44 122 VAL A N 1
ATOM 954 C CA . VAL A 1 122 ? 11.888 2.012 -5.761 1.00 75.44 122 VAL A CA 1
ATOM 955 C C . VAL A 1 122 ? 12.554 3.183 -5.042 1.00 75.44 122 VAL A C 1
ATOM 957 O O . VAL A 1 122 ? 13.295 3.946 -5.662 1.00 75.44 122 VAL A O 1
ATOM 960 N N . ASP A 1 123 ? 12.259 3.366 -3.762 1.00 75.12 123 ASP A N 1
ATOM 961 C CA . ASP A 1 123 ? 12.777 4.453 -2.920 1.00 75.12 123 ASP A CA 1
ATOM 962 C C . ASP A 1 123 ? 14.216 4.220 -2.429 1.00 75.12 123 ASP A C 1
ATOM 964 O O . ASP A 1 123 ? 14.903 5.167 -2.047 1.00 75.12 123 ASP A O 1
ATOM 968 N N . SER A 1 124 ? 14.696 2.983 -2.512 1.00 79.88 124 SER A N 1
ATOM 969 C CA . SER A 1 124 ? 16.016 2.573 -2.050 1.00 79.88 124 SER A CA 1
ATOM 970 C C . SER A 1 124 ? 17.030 2.365 -3.169 1.00 79.88 124 SER A C 1
ATOM 972 O O . SER A 1 124 ? 16.886 1.520 -4.060 1.00 79.88 124 SER A O 1
ATOM 974 N N . THR A 1 125 ? 18.118 3.129 -3.094 1.00 80.56 125 THR A N 1
ATOM 975 C CA . THR A 1 125 ? 19.229 3.076 -4.051 1.00 80.56 125 THR A CA 1
ATOM 976 C C . THR A 1 125 ? 20.017 1.771 -3.964 1.00 80.56 125 THR A C 1
ATOM 978 O O . THR A 1 125 ? 20.452 1.267 -5.002 1.00 80.56 125 THR A O 1
ATOM 981 N N . SER A 1 126 ? 20.157 1.184 -2.769 1.00 79.31 126 SER A N 1
ATOM 982 C CA . SER A 1 126 ? 20.793 -0.126 -2.584 1.00 79.31 126 SER A CA 1
ATOM 983 C C . SER A 1 126 ? 19.958 -1.233 -3.221 1.00 79.31 126 SER A C 1
ATOM 985 O O . SER A 1 126 ? 20.502 -2.070 -3.941 1.00 79.31 126 SER A O 1
ATOM 987 N N . THR A 1 127 ? 18.635 -1.186 -3.067 1.00 78.69 127 THR A N 1
ATOM 988 C CA . THR A 1 127 ? 17.714 -2.143 -3.693 1.00 78.69 127 THR A CA 1
ATOM 989 C C . THR A 1 127 ? 17.742 -2.031 -5.218 1.00 78.69 127 THR A C 1
ATOM 991 O O . THR A 1 127 ? 17.810 -3.046 -5.911 1.00 78.69 127 THR A O 1
ATOM 994 N N . ILE A 1 128 ? 17.797 -0.809 -5.765 1.00 80.81 128 ILE A N 1
ATOM 995 C CA . ILE A 1 128 ? 17.981 -0.581 -7.211 1.00 80.81 128 ILE A CA 1
ATOM 996 C C . ILE A 1 128 ? 19.309 -1.172 -7.697 1.00 80.81 128 ILE A C 1
ATOM 998 O O . ILE A 1 128 ? 19.364 -1.767 -8.776 1.00 80.81 128 ILE A O 1
ATOM 1002 N N . PHE A 1 129 ? 20.382 -0.999 -6.924 1.00 81.56 129 PHE A N 1
ATOM 1003 C CA . PHE A 1 129 ? 21.691 -1.535 -7.273 1.00 81.56 129 PHE A CA 1
ATOM 1004 C C . PHE A 1 129 ? 21.678 -3.067 -7.291 1.00 81.56 129 PHE A C 1
ATOM 1006 O O . PHE A 1 129 ? 22.123 -3.661 -8.271 1.00 81.56 129 PHE A O 1
ATOM 1013 N N . VAL A 1 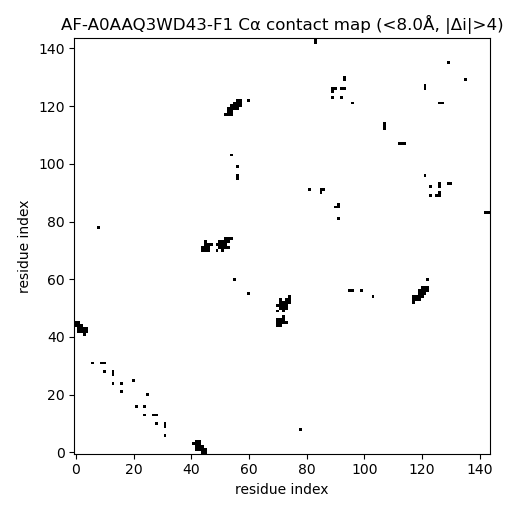130 ? 21.111 -3.717 -6.272 1.00 80.00 130 VAL A N 1
ATOM 1014 C CA . VAL A 1 130 ? 20.986 -5.185 -6.219 1.00 80.00 130 VAL A CA 1
ATOM 1015 C C . VAL A 1 130 ? 20.114 -5.707 -7.364 1.00 80.00 130 VAL A C 1
ATOM 1017 O O . VAL A 1 130 ? 20.513 -6.641 -8.053 1.00 80.00 130 VAL A O 1
ATOM 1020 N N . ALA A 1 131 ? 18.981 -5.059 -7.648 1.00 76.88 131 ALA A N 1
ATOM 1021 C CA . ALA A 1 131 ? 18.082 -5.458 -8.732 1.00 76.88 131 ALA A CA 1
ATOM 1022 C C . ALA A 1 131 ? 18.722 -5.360 -10.128 1.00 76.88 131 ALA A C 1
ATOM 1024 O O . ALA A 1 131 ? 18.396 -6.147 -11.015 1.00 76.88 131 ALA A O 1
ATOM 1025 N N . LYS A 1 132 ? 19.644 -4.410 -10.338 1.00 78.25 132 LYS A N 1
ATOM 1026 C CA . LYS A 1 132 ? 20.378 -4.261 -11.606 1.00 78.25 132 LYS A CA 1
ATOM 1027 C C . LYS A 1 132 ? 21.550 -5.235 -11.751 1.00 78.25 132 LYS A C 1
ATOM 1029 O O . LYS A 1 132 ? 21.980 -5.486 -12.874 1.00 78.25 132 LYS A O 1
ATOM 1034 N N . ASN A 1 133 ? 22.071 -5.777 -10.651 1.00 72.56 133 ASN A N 1
ATOM 1035 C CA . ASN A 1 133 ? 23.248 -6.642 -10.654 1.00 72.56 133 ASN A CA 1
ATOM 1036 C C . ASN A 1 133 ? 22.847 -8.123 -10.548 1.00 72.56 133 ASN A C 1
ATOM 1038 O O . ASN A 1 133 ? 22.736 -8.681 -9.457 1.00 72.56 133 ASN A O 1
ATOM 1042 N N . SER A 1 134 ? 22.706 -8.798 -11.695 1.00 53.97 134 SER A N 1
ATOM 1043 C CA . SER A 1 134 ? 22.374 -10.235 -11.777 1.00 53.97 134 SER A CA 1
ATOM 1044 C C . SER A 1 134 ? 23.406 -11.167 -11.118 1.00 53.97 134 SER A C 1
ATOM 1046 O O . SER A 1 134 ? 23.106 -12.326 -10.849 1.00 53.97 134 SER A O 1
ATOM 1048 N N . ILE A 1 135 ? 24.610 -10.672 -10.817 1.00 47.25 135 ILE A N 1
ATOM 1049 C CA . ILE A 1 135 ? 25.731 -11.453 -10.273 1.00 47.25 135 ILE A CA 1
ATOM 1050 C C . ILE A 1 135 ? 25.504 -11.855 -8.799 1.00 47.25 135 ILE A C 1
ATOM 1052 O O . ILE A 1 135 ? 26.052 -12.860 -8.348 1.00 47.25 135 ILE A O 1
ATOM 1056 N N . LEU A 1 136 ? 24.654 -11.139 -8.050 1.00 49.91 136 LEU A N 1
ATOM 1057 C CA . LEU A 1 136 ? 24.349 -11.458 -6.644 1.00 49.91 136 LEU A CA 1
ATOM 1058 C C . LEU A 1 136 ? 23.241 -12.513 -6.466 1.00 49.91 136 LEU A C 1
ATOM 1060 O O . LEU A 1 136 ? 23.144 -13.090 -5.385 1.00 49.91 136 LEU A O 1
ATOM 1064 N N . HIS A 1 137 ? 22.471 -12.836 -7.517 1.00 50.31 137 HIS A N 1
ATOM 1065 C CA . HIS A 1 137 ? 21.389 -13.837 -7.465 1.00 50.31 137 HIS A CA 1
ATOM 1066 C C . HIS A 1 137 ? 21.868 -15.239 -7.061 1.00 50.31 137 HIS A C 1
ATOM 1068 O O . HIS A 1 137 ? 21.087 -16.038 -6.554 1.00 50.31 137 HIS A O 1
ATOM 1074 N N . SER A 1 138 ? 23.145 -15.559 -7.291 1.00 37.72 138 SER A N 1
ATOM 1075 C CA . SER A 1 138 ? 23.720 -16.858 -6.926 1.00 37.72 138 SER A CA 1
ATOM 1076 C C . SER A 1 138 ? 24.094 -16.963 -5.442 1.00 37.72 138 SER A C 1
ATOM 1078 O O . SER A 1 138 ? 24.234 -18.078 -4.940 1.00 37.72 138 SER A O 1
ATOM 1080 N N . ARG A 1 139 ? 24.234 -15.830 -4.729 1.00 42.62 139 ARG A N 1
ATOM 1081 C CA . ARG A 1 139 ? 24.603 -15.782 -3.302 1.00 42.62 139 ARG A CA 1
ATOM 1082 C C . ARG A 1 139 ? 23.420 -15.572 -2.354 1.00 42.62 139 ARG A C 1
ATOM 1084 O O . ARG A 1 139 ? 23.546 -15.919 -1.187 1.00 42.62 139 ARG A O 1
ATOM 1091 N N . THR A 1 140 ? 22.263 -15.119 -2.831 1.00 43.81 140 THR A N 1
ATOM 1092 C CA . THR A 1 140 ? 20.991 -15.093 -2.076 1.00 43.81 140 THR A CA 1
ATOM 1093 C C . THR A 1 140 ? 20.223 -16.413 -2.210 1.00 43.81 140 THR A C 1
ATOM 1095 O O . THR A 1 140 ? 19.016 -16.445 -2.422 1.00 43.81 140 THR A O 1
ATOM 1098 N N . LYS A 1 141 ? 20.933 -17.540 -2.084 1.00 44.75 141 LYS A N 1
ATOM 1099 C CA . LYS A 1 141 ? 20.355 -18.895 -2.101 1.00 44.75 141 LYS A CA 1
ATOM 1100 C C . LYS A 1 141 ? 19.761 -19.331 -0.753 1.00 44.75 141 LYS A C 1
ATOM 1102 O O . LYS A 1 141 ? 19.471 -20.507 -0.583 1.00 44.75 141 LYS A O 1
ATOM 1107 N N . HIS A 1 142 ? 19.599 -18.407 0.193 1.00 42.28 142 HIS A N 1
ATOM 1108 C CA . HIS A 1 142 ? 19.060 -18.694 1.520 1.00 42.28 142 HIS A CA 1
ATOM 1109 C C . HIS A 1 142 ? 17.943 -17.709 1.870 1.00 42.28 142 HIS A C 1
ATOM 1111 O O . HIS A 1 142 ? 18.068 -16.904 2.784 1.00 42.28 142 HIS A O 1
ATOM 1117 N N . ILE A 1 143 ? 16.861 -17.749 1.098 1.00 39.34 143 ILE A N 1
ATOM 1118 C CA . ILE A 1 143 ? 15.591 -17.138 1.489 1.00 39.34 143 ILE A CA 1
ATOM 1119 C C . ILE A 1 143 ? 14.579 -18.286 1.490 1.00 39.34 143 ILE A C 1
ATOM 1121 O O . ILE A 1 143 ? 13.979 -18.574 0.456 1.00 39.34 143 ILE A O 1
ATOM 1125 N N . ASP A 1 144 ? 14.498 -18.974 2.632 1.00 37.00 144 ASP A N 1
ATOM 1126 C CA . ASP A 1 144 ? 13.376 -19.846 3.011 1.00 37.00 144 ASP A CA 1
ATOM 1127 C C . ASP A 1 144 ? 12.304 -19.010 3.734 1.00 37.00 144 ASP A C 1
ATOM 1129 O O . ASP A 1 144 ? 12.681 -18.079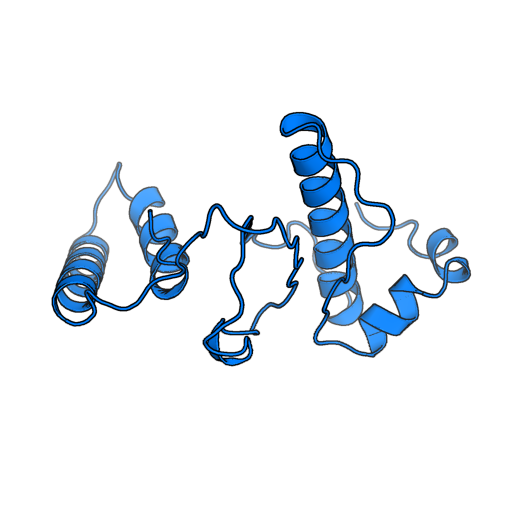 4.493 1.00 37.00 144 ASP A O 1
#

Sequence (144 aa):
MATRTDIQFAVCLCARYQASLKTSHYQAVKHIFRYLKFTPELGVWYSSEGFRMLTLLAAGLIANKLPTHARISLVSWSSRKQGCVSLSTTEAEYIVVASCCSQLLWMMSDFGLRCGRIPLLVDSTSTIFVAKNSILHSRTKHID

Solvent-accessible surface area (backbone atoms only — not comparable to full-atom values): 9225 Å² total; per-residue (Å²): 113,67,48,57,75,90,51,43,63,63,51,56,58,51,56,75,34,66,90,67,73,46,76,68,53,55,52,52,52,53,48,54,53,54,51,47,72,76,40,75,84,65,56,50,58,57,43,92,78,63,84,40,71,60,49,73,50,54,101,73,70,56,72,82,78,51,60,100,77,67,56,43,48,55,88,82,86,85,91,75,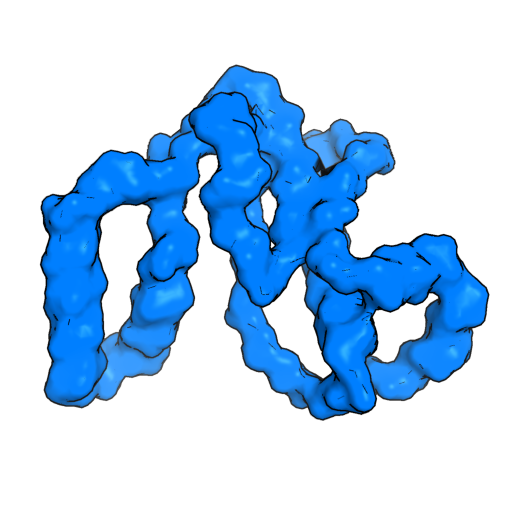83,76,91,53,86,60,94,42,72,48,56,47,50,40,54,51,50,54,52,48,54,53,52,50,54,50,50,26,62,76,70,70,53,87,78,92,80,74,63,74,47,67,88,45,68,66,30,53,51,54,73,72,41,74,79,55,65,78,74,65,77,79,80,118

Secondary structure (DSSP, 8-state):
-EE-HHHHHHHHHHHTTTTS--HHHHHHHHHHHHHHHH-TT-SEEP-SSS----EE--SS--GGGS-TT---S---------SS--SSHHHHHHHHHHHHHHHHHHHHHHTT---S--PEE-S-HHHHHHHH-GGGGGT-----

Mean predicted aligned error: 13.17 Å

pLDDT: mean 70.08, std 15.87, range [37.0, 95.38]